Protein AF-A0A176W1H2-F1 (afdb_monomer_lite)

pLDDT: mean 84.44, std 7.41, range [55.75, 94.94]

Radius of gyration: 18.19 Å; chains: 1; bounding box: 45×28×50 Å

Structure (mmCIF, N/CA/C/O backbone):
data_AF-A0A176W1H2-F1
#
_entry.id   AF-A0A176W1H2-F1
#
loop_
_atom_site.group_PDB
_atom_site.id
_atom_site.type_symbol
_atom_site.label_atom_id
_atom_site.label_alt_id
_atom_site.label_comp_id
_atom_site.label_asym_id
_atom_site.label_entity_id
_atom_site.label_seq_id
_atom_site.pdbx_PDB_ins_code
_atom_site.Cartn_x
_atom_site.Cartn_y
_atom_site.Cartn_z
_atom_site.occupancy
_atom_site.B_iso_or_equiv
_atom_site.auth_seq_id
_atom_site.auth_comp_id
_atom_site.auth_asym_id
_atom_site.auth_atom_id
_atom_site.pdbx_PDB_model_num
ATOM 1 N N . MET A 1 1 ? 15.072 -4.472 1.489 1.00 63.72 1 MET A N 1
ATOM 2 C CA . MET A 1 1 ? 13.964 -3.676 0.921 1.00 63.72 1 MET A CA 1
ATOM 3 C C . MET A 1 1 ? 12.795 -3.488 1.880 1.00 63.72 1 MET A C 1
ATOM 5 O O . MET A 1 1 ? 12.447 -2.344 2.127 1.00 63.72 1 MET A O 1
ATOM 9 N N . VAL A 1 2 ? 12.250 -4.550 2.491 1.00 78.19 2 VAL A N 1
ATOM 10 C CA . VAL A 1 2 ? 11.250 -4.435 3.582 1.00 78.19 2 VAL A CA 1
ATOM 11 C C . VAL A 1 2 ? 11.722 -3.516 4.719 1.00 78.19 2 VAL A C 1
ATOM 13 O O . VAL A 1 2 ? 10.923 -2.789 5.289 1.00 78.19 2 VAL A O 1
ATOM 16 N N . LEU A 1 3 ? 13.035 -3.449 4.972 1.00 82.81 3 LEU A N 1
ATOM 17 C CA . LEU A 1 3 ? 13.638 -2.478 5.893 1.00 82.81 3 LEU A CA 1
ATOM 18 C C . LEU A 1 3 ? 13.245 -1.019 5.597 1.00 82.81 3 LEU A C 1
ATOM 20 O O . LEU A 1 3 ? 12.964 -0.269 6.520 1.00 82.81 3 LEU A O 1
ATOM 24 N N . VAL A 1 4 ? 13.213 -0.611 4.324 1.00 81.81 4 VAL A N 1
ATOM 25 C CA . VAL A 1 4 ? 12.857 0.767 3.946 1.00 81.81 4 VAL A CA 1
ATOM 26 C C . VAL A 1 4 ? 11.385 1.033 4.242 1.00 81.81 4 VAL A C 1
ATOM 28 O O . VAL A 1 4 ? 11.060 2.083 4.785 1.00 81.81 4 VAL A O 1
ATOM 31 N N . ILE A 1 5 ? 10.514 0.058 3.959 1.00 82.19 5 ILE A N 1
ATOM 32 C CA . ILE A 1 5 ? 9.099 0.119 4.347 1.00 82.19 5 ILE A CA 1
ATOM 33 C C . ILE A 1 5 ? 8.976 0.260 5.863 1.00 82.19 5 ILE A C 1
ATOM 35 O O . ILE A 1 5 ? 8.250 1.129 6.326 1.00 82.19 5 ILE A O 1
ATOM 39 N N . ALA A 1 6 ? 9.682 -0.573 6.631 1.00 85.75 6 ALA A N 1
ATOM 40 C CA . ALA A 1 6 ? 9.609 -0.560 8.087 1.00 85.75 6 ALA A CA 1
ATOM 41 C C . ALA A 1 6 ? 10.021 0.806 8.656 1.00 85.75 6 ALA A C 1
ATOM 43 O O . ALA A 1 6 ? 9.298 1.372 9.464 1.00 85.75 6 ALA A O 1
ATOM 44 N N . ILE A 1 7 ? 11.113 1.392 8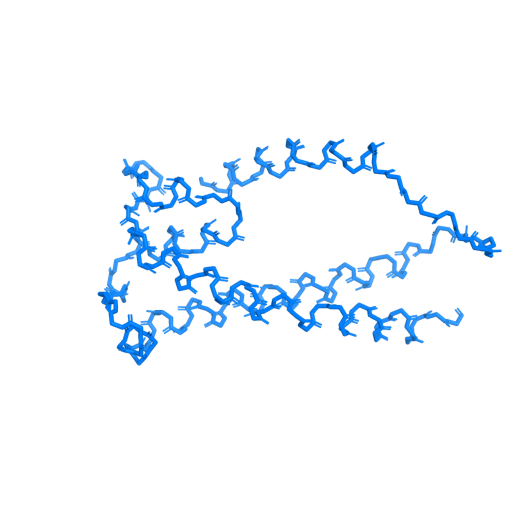.155 1.00 87.69 7 ILE A N 1
ATOM 45 C CA . ILE A 1 7 ? 11.567 2.725 8.578 1.00 87.69 7 ILE A CA 1
ATOM 46 C C . ILE A 1 7 ? 10.530 3.807 8.235 1.00 87.69 7 ILE A C 1
ATOM 48 O O . ILE A 1 7 ? 10.229 4.657 9.073 1.00 87.69 7 ILE A O 1
ATOM 52 N N . LEU A 1 8 ? 9.973 3.788 7.017 1.00 86.00 8 LEU A N 1
ATOM 53 C CA . LEU A 1 8 ? 8.945 4.751 6.600 1.00 86.00 8 LEU A CA 1
ATOM 54 C C . LEU A 1 8 ? 7.658 4.609 7.428 1.00 86.00 8 LEU A C 1
ATOM 56 O O . LEU A 1 8 ? 7.062 5.609 7.833 1.00 86.00 8 LEU A O 1
ATOM 60 N N . ASN A 1 9 ? 7.247 3.376 7.710 1.00 88.19 9 ASN A N 1
ATOM 61 C CA . ASN A 1 9 ? 6.091 3.062 8.540 1.00 88.19 9 ASN A CA 1
ATOM 62 C C . ASN A 1 9 ? 6.290 3.538 9.987 1.00 88.19 9 ASN A C 1
ATOM 64 O O . ASN A 1 9 ? 5.451 4.258 10.520 1.00 88.19 9 ASN A O 1
ATOM 68 N N . ASP A 1 10 ? 7.430 3.227 10.601 1.00 88.81 10 ASP A N 1
ATOM 69 C CA . ASP A 1 10 ? 7.714 3.608 11.987 1.00 88.81 10 ASP A CA 1
ATOM 70 C C . ASP A 1 10 ? 7.790 5.132 12.149 1.00 88.81 10 ASP A C 1
ATOM 72 O O . ASP A 1 10 ? 7.250 5.692 13.106 1.00 88.81 10 ASP A O 1
ATOM 76 N N . GLY A 1 11 ? 8.396 5.826 11.179 1.00 85.94 11 GLY A N 1
ATOM 77 C CA . GLY A 1 11 ? 8.461 7.287 11.171 1.00 85.94 11 GLY A CA 1
ATOM 78 C C . GLY A 1 11 ? 7.086 7.951 11.045 1.00 85.94 11 GLY A C 1
ATOM 79 O O . GLY A 1 11 ? 6.821 8.963 11.694 1.00 85.94 11 GLY A O 1
ATOM 80 N N . THR A 1 12 ? 6.189 7.380 10.239 1.00 86.81 12 THR A N 1
ATOM 81 C CA . THR A 1 12 ? 4.851 7.946 10.003 1.00 86.81 12 THR A CA 1
ATOM 82 C C . THR A 1 12 ? 3.860 7.608 11.115 1.00 86.81 12 THR A C 1
ATOM 84 O O . THR A 1 12 ? 3.044 8.462 11.466 1.00 86.81 12 THR A O 1
ATOM 87 N N . ILE A 1 13 ? 3.971 6.440 11.757 1.00 89.88 13 ILE A N 1
ATOM 88 C CA . ILE A 1 13 ? 3.107 6.028 12.880 1.00 89.88 13 ILE A CA 1
ATOM 89 C C . ILE A 1 13 ? 3.199 6.987 14.0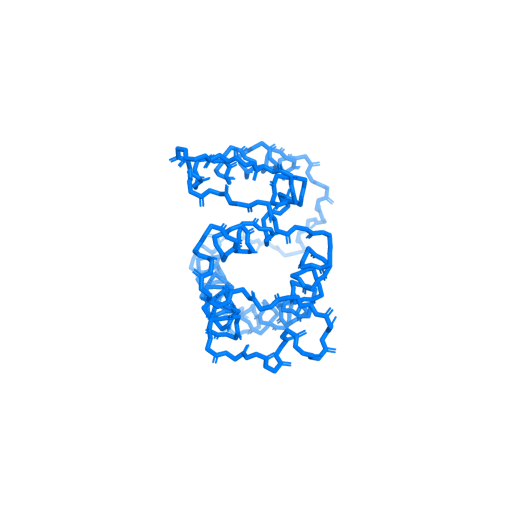77 1.00 89.88 13 ILE A C 1
ATOM 91 O O . ILE A 1 13 ? 2.216 7.161 14.796 1.00 89.88 13 ILE A O 1
ATOM 95 N N . MET A 1 14 ? 4.316 7.698 14.267 1.00 89.44 14 MET A N 1
ATOM 96 C CA . MET A 1 14 ? 4.442 8.710 15.331 1.00 89.44 14 MET A CA 1
ATOM 97 C C . MET A 1 14 ? 3.384 9.823 15.244 1.00 89.44 14 MET A C 1
ATOM 99 O O . MET A 1 14 ? 3.074 10.466 16.249 1.00 89.44 14 MET A O 1
ATOM 103 N N . THR A 1 15 ? 2.812 10.055 14.059 1.00 88.94 15 THR A N 1
ATOM 104 C CA . THR A 1 15 ? 1.735 11.036 13.867 1.00 88.94 15 THR A CA 1
ATOM 105 C C . THR A 1 15 ? 0.419 10.604 14.516 1.00 88.94 15 THR A C 1
ATOM 107 O O . THR A 1 15 ? -0.328 11.468 14.969 1.00 88.94 15 THR A O 1
ATOM 110 N N . ILE A 1 16 ? 0.184 9.295 14.679 1.00 89.00 16 ILE A N 1
ATOM 111 C CA . ILE A 1 16 ? -1.027 8.739 15.306 1.00 89.00 16 ILE A CA 1
ATOM 112 C C . ILE A 1 16 ? -1.140 9.196 16.764 1.00 89.00 16 ILE A C 1
ATOM 114 O O . ILE A 1 16 ? -2.221 9.545 17.227 1.00 89.00 16 ILE A O 1
ATOM 118 N N . ALA A 1 17 ? -0.015 9.293 17.479 1.00 88.44 17 ALA A N 1
ATOM 119 C CA . ALA A 1 17 ? 0.007 9.764 18.866 1.00 88.44 17 ALA A CA 1
ATOM 120 C C . ALA A 1 17 ? -0.409 11.241 19.024 1.00 88.44 17 ALA A C 1
ATOM 122 O O . ALA A 1 17 ? -0.692 11.685 20.135 1.00 88.44 17 ALA A O 1
ATOM 123 N N . LYS A 1 18 ? -0.423 12.013 17.929 1.00 91.12 18 LYS A N 1
ATOM 124 C CA . LYS A 1 18 ? -0.811 13.430 17.901 1.00 91.12 18 LYS A CA 1
ATOM 125 C C . LYS A 1 18 ? -2.156 13.661 17.202 1.00 91.12 18 LYS A C 1
ATOM 127 O O . LYS A 1 18 ? -2.549 14.819 17.042 1.00 91.12 18 LYS A O 1
ATOM 132 N N . ASP A 1 19 ? -2.840 12.596 16.784 1.00 89.62 19 ASP A N 1
ATOM 133 C CA . ASP A 1 19 ? -4.121 12.695 16.093 1.00 89.62 19 ASP A CA 1
ATOM 134 C C . ASP A 1 19 ? -5.230 13.197 17.033 1.00 89.62 19 ASP A C 1
ATOM 136 O O . ASP A 1 19 ? -5.295 12.851 18.216 1.00 89.62 19 ASP A O 1
ATOM 140 N N . ARG A 1 20 ? -6.117 14.046 16.509 1.00 90.69 20 ARG A N 1
ATOM 141 C CA . ARG A 1 20 ? -7.230 14.645 17.256 1.00 90.69 20 ARG A CA 1
ATOM 142 C C . ARG A 1 20 ? -8.522 13.900 16.943 1.00 90.69 20 ARG A C 1
ATOM 144 O O . ARG A 1 20 ? -9.362 14.376 16.179 1.00 90.69 20 ARG A O 1
ATOM 151 N N . VAL A 1 21 ? -8.694 12.741 17.573 1.00 89.81 21 VAL A N 1
ATOM 152 C CA . VAL A 1 21 ? -9.900 11.915 17.425 1.00 89.81 21 VAL A CA 1
ATOM 153 C C . VAL A 1 21 ? -11.044 12.401 18.322 1.00 89.81 21 VAL A C 1
ATOM 155 O O . VAL A 1 21 ? -10.831 12.883 19.435 1.00 89.81 21 VAL A O 1
ATOM 158 N N . LYS A 1 22 ? -12.288 12.270 17.846 1.00 89.69 22 LYS A N 1
ATOM 159 C CA . LYS A 1 22 ? -13.482 12.544 18.660 1.00 89.69 22 LYS A CA 1
ATOM 160 C C . LYS A 1 22 ? -13.687 11.398 19.665 1.00 89.69 22 LYS A C 1
ATOM 162 O O . LYS A 1 22 ? -13.731 10.248 19.222 1.00 89.69 22 LYS A O 1
ATOM 167 N N . PRO A 1 23 ? -13.839 11.674 20.975 1.00 88.69 23 PRO A N 1
ATOM 168 C CA . PRO A 1 23 ? -14.112 10.634 21.966 1.00 88.69 23 PRO A CA 1
ATOM 169 C C . PRO A 1 23 ? -15.415 9.879 21.678 1.00 88.69 23 PRO A C 1
ATOM 171 O O . PRO A 1 23 ? -16.375 10.456 21.162 1.00 88.69 23 PRO A O 1
ATOM 174 N N . SER A 1 24 ? -15.456 8.595 22.040 1.00 87.12 24 SER A N 1
ATOM 175 C CA . SER A 1 24 ? -16.680 7.791 21.968 1.00 87.12 24 SER A CA 1
ATOM 176 C C . SER A 1 24 ? -17.744 8.340 22.934 1.00 87.12 24 SER A C 1
ATOM 178 O O . SER A 1 24 ? -17.405 8.665 24.072 1.00 87.12 24 SER A O 1
ATOM 180 N N . PRO A 1 25 ? -19.026 8.418 22.528 1.00 89.38 25 PRO A N 1
ATOM 181 C CA . PRO A 1 25 ? -20.119 8.838 23.409 1.00 89.38 25 PRO A CA 1
ATOM 182 C C . PRO A 1 25 ? -20.488 7.787 24.471 1.00 89.38 25 PRO A C 1
ATOM 184 O O . PRO A 1 25 ? -21.180 8.111 25.432 1.00 89.38 25 PRO A O 1
ATOM 187 N N . LEU A 1 26 ? -20.048 6.536 24.301 1.00 88.50 26 LEU A N 1
ATOM 188 C CA . LEU A 1 26 ? -20.295 5.419 25.216 1.00 88.50 26 LEU A CA 1
ATOM 189 C C . LEU A 1 26 ? -18.966 4.900 25.789 1.00 88.50 26 LEU A C 1
ATOM 191 O O . LEU A 1 26 ? -17.955 4.947 25.076 1.00 88.50 26 LEU A O 1
ATOM 195 N N . PRO A 1 27 ? -18.954 4.384 27.035 1.00 85.31 27 PRO A N 1
ATOM 196 C CA . PRO A 1 27 ? -17.756 3.801 27.626 1.00 85.31 27 PRO A CA 1
ATOM 197 C C . PRO A 1 27 ? -17.311 2.579 26.815 1.00 85.31 27 PRO A C 1
ATOM 199 O O . PRO A 1 27 ? -18.068 1.625 26.643 1.00 85.31 27 PRO A O 1
ATOM 202 N N . ASP A 1 28 ? -16.076 2.617 26.321 1.00 82.62 28 ASP A N 1
ATOM 203 C CA . ASP A 1 28 ? -15.462 1.513 25.588 1.00 82.62 28 ASP A CA 1
ATOM 204 C C . ASP A 1 28 ? -14.500 0.757 26.509 1.00 82.62 28 ASP A C 1
ATOM 206 O O . ASP A 1 28 ? -13.649 1.343 27.179 1.00 82.62 28 ASP A O 1
ATOM 210 N N . SER A 1 29 ? -14.659 -0.560 26.561 1.00 81.94 29 SER A N 1
ATOM 211 C CA . SER A 1 29 ? -13.845 -1.456 27.380 1.00 81.94 29 SER A CA 1
ATOM 212 C C . SER A 1 29 ? -12.857 -2.171 26.475 1.00 81.94 29 SER A C 1
ATOM 214 O O . SER A 1 29 ? -13.099 -3.325 26.142 1.00 81.94 29 SER A O 1
ATOM 216 N N . TRP A 1 30 ? -11.806 -1.464 26.037 1.00 84.69 30 TRP A N 1
ATOM 217 C CA . TRP A 1 30 ? -10.698 -1.930 25.181 1.00 84.69 30 TRP A CA 1
ATOM 218 C C . TRP A 1 30 ? -10.882 -3.355 24.626 1.00 84.69 30 TRP A C 1
ATOM 220 O O . TRP A 1 30 ? -10.234 -4.316 25.057 1.00 84.69 30 TRP A O 1
ATOM 230 N N . LYS A 1 31 ? -11.802 -3.507 23.665 1.00 86.94 31 LYS A N 1
ATOM 231 C CA . LYS A 1 31 ? -12.227 -4.823 23.179 1.00 86.94 31 LYS A CA 1
ATOM 232 C C . LYS A 1 31 ? -11.180 -5.402 22.230 1.00 86.94 31 LYS A C 1
ATOM 234 O O . LYS A 1 31 ? -11.320 -5.345 21.012 1.00 86.94 31 LYS A O 1
ATOM 239 N N . LEU A 1 32 ? -10.120 -5.997 22.783 1.00 89.50 32 LEU A N 1
ATOM 240 C CA . LEU A 1 32 ? -8.993 -6.529 22.004 1.00 89.50 32 LEU A CA 1
ATOM 241 C C . LEU A 1 32 ? -9.442 -7.477 20.887 1.00 89.50 32 LEU A C 1
ATOM 243 O O . LEU A 1 32 ? -8.947 -7.373 19.773 1.00 89.50 32 LEU A O 1
ATOM 247 N N . LYS A 1 33 ? -10.415 -8.358 21.151 1.00 88.12 33 LYS A N 1
ATOM 248 C CA . LYS A 1 33 ? -10.940 -9.288 20.138 1.00 88.12 33 LYS A CA 1
ATOM 249 C C . LYS A 1 33 ? -11.521 -8.561 18.919 1.00 88.12 33 LYS A C 1
ATOM 251 O O . LYS A 1 33 ? -11.297 -9.008 17.801 1.00 88.12 33 LYS A O 1
ATOM 256 N N . GLU A 1 34 ? -12.210 -7.441 19.125 1.00 86.88 34 GLU A N 1
ATOM 257 C CA . GLU A 1 34 ? -12.784 -6.623 18.048 1.00 86.88 34 GLU A CA 1
ATOM 258 C C . GLU A 1 34 ? -11.686 -5.906 17.250 1.00 86.88 34 GLU A C 1
ATOM 260 O O . GLU A 1 34 ? -11.693 -5.928 16.018 1.00 86.88 34 GLU A O 1
ATOM 265 N N . ILE A 1 35 ? -10.693 -5.343 17.947 1.00 89.69 35 ILE A N 1
ATOM 266 C CA . ILE A 1 35 ? -9.546 -4.663 17.326 1.00 89.69 35 ILE A CA 1
ATOM 267 C C . ILE A 1 35 ? -8.726 -5.649 16.484 1.00 89.69 35 ILE A C 1
ATOM 269 O O . ILE A 1 35 ? -8.431 -5.373 15.321 1.00 89.69 35 ILE A O 1
ATOM 273 N N . PHE A 1 36 ? -8.397 -6.818 17.041 1.00 91.81 36 PHE A N 1
ATOM 274 C CA . PHE A 1 36 ? -7.642 -7.853 16.335 1.00 91.81 36 PHE A CA 1
ATOM 275 C C . PHE A 1 36 ? -8.418 -8.415 15.147 1.00 91.81 36 PHE A C 1
ATOM 277 O O . PHE A 1 36 ? -7.842 -8.547 14.071 1.00 91.81 36 PHE A O 1
ATOM 284 N N . ALA A 1 37 ? -9.713 -8.701 15.302 1.00 90.50 37 ALA A N 1
ATOM 285 C CA . ALA A 1 37 ? -10.535 -9.173 14.192 1.00 90.50 37 ALA A CA 1
ATOM 286 C C . ALA A 1 37 ? -10.569 -8.142 13.055 1.00 90.50 37 ALA A C 1
ATOM 288 O O . ALA A 1 37 ? -10.281 -8.485 11.910 1.00 90.50 37 ALA A O 1
ATOM 289 N N . THR A 1 38 ? -10.819 -6.869 13.373 1.00 90.94 38 THR A N 1
ATOM 290 C CA . THR A 1 38 ? -10.809 -5.780 12.384 1.00 90.94 38 THR A CA 1
ATOM 291 C C . THR A 1 38 ? -9.462 -5.689 11.664 1.00 90.94 38 THR A C 1
ATOM 293 O O . THR A 1 38 ? -9.425 -5.601 10.438 1.00 90.94 38 THR A O 1
ATOM 296 N N . GLY A 1 39 ? -8.351 -5.784 12.402 1.00 92.69 39 GLY A N 1
ATOM 297 C CA . GLY A 1 39 ? -7.005 -5.790 11.830 1.00 92.69 39 GLY A CA 1
ATOM 298 C C . GLY A 1 39 ? -6.740 -6.980 10.902 1.00 92.69 39 GLY A C 1
ATOM 299 O O . GLY A 1 39 ? -6.214 -6.789 9.807 1.00 92.69 39 GLY A O 1
ATOM 300 N N . ILE A 1 40 ? -7.139 -8.194 11.296 1.00 93.94 40 ILE A N 1
ATOM 301 C CA . ILE A 1 40 ? -6.947 -9.414 10.496 1.00 93.94 40 ILE A CA 1
ATOM 302 C C . ILE A 1 40 ? -7.706 -9.323 9.174 1.00 93.94 40 ILE A C 1
ATOM 304 O O . ILE A 1 40 ? -7.123 -9.582 8.125 1.00 93.94 40 ILE A O 1
ATOM 308 N N . PHE A 1 41 ? -8.981 -8.933 9.195 1.00 93.06 41 PHE A N 1
ATOM 309 C CA . PHE A 1 41 ? -9.773 -8.851 7.968 1.00 93.06 41 PHE A CA 1
ATOM 310 C C . PHE A 1 41 ? -9.239 -7.781 7.013 1.00 93.06 41 PHE A C 1
ATOM 312 O O . PHE A 1 41 ? -9.011 -8.083 5.841 1.00 93.06 41 PHE A O 1
ATOM 319 N N . LEU A 1 42 ? -8.967 -6.568 7.505 1.00 93.44 42 LEU A N 1
ATOM 320 C CA . LEU A 1 42 ? -8.404 -5.499 6.673 1.00 93.44 42 LEU A CA 1
ATOM 321 C C . LEU A 1 42 ? -7.020 -5.881 6.125 1.00 93.44 42 LEU A C 1
ATOM 323 O O . LEU A 1 42 ? -6.755 -5.691 4.940 1.00 93.44 42 LEU A O 1
ATOM 327 N N . GLY A 1 43 ? -6.164 -6.482 6.955 1.00 93.50 43 GLY A N 1
ATOM 328 C CA . GLY A 1 43 ? -4.848 -6.965 6.539 1.00 93.50 43 GLY A CA 1
ATOM 329 C C . GLY A 1 43 ? -4.927 -8.088 5.504 1.00 93.50 43 GLY A C 1
ATOM 330 O O . GLY A 1 43 ? -4.203 -8.060 4.513 1.00 93.50 43 GLY A O 1
ATOM 331 N N . SER A 1 44 ? -5.841 -9.045 5.687 1.00 94.38 44 SER A N 1
ATOM 332 C CA . SER A 1 44 ? -6.053 -10.145 4.738 1.00 94.38 44 SER A CA 1
ATOM 333 C C . SER A 1 44 ? -6.546 -9.645 3.382 1.00 94.38 44 SER A C 1
ATOM 335 O O . SER A 1 44 ? -6.043 -10.084 2.351 1.00 94.38 44 SER A O 1
ATOM 337 N N . TYR A 1 45 ? -7.459 -8.670 3.371 1.00 94.75 45 TYR A N 1
ATOM 338 C CA . TYR A 1 45 ? -7.932 -8.036 2.147 1.00 94.75 45 TYR A CA 1
ATOM 339 C C . TYR A 1 45 ? -6.787 -7.336 1.408 1.00 94.75 45 TYR A C 1
ATOM 341 O O . TYR A 1 45 ? -6.606 -7.564 0.213 1.00 94.75 45 TYR A O 1
ATOM 349 N N . LEU A 1 46 ? -5.973 -6.542 2.115 1.00 93.25 46 LEU A N 1
ATOM 350 C CA . LEU A 1 46 ? -4.817 -5.872 1.515 1.00 93.25 46 LEU A CA 1
ATOM 351 C C . LEU A 1 46 ? -3.807 -6.881 0.955 1.00 93.25 46 LEU A C 1
ATOM 353 O O . LEU A 1 46 ? -3.342 -6.708 -0.167 1.00 93.25 46 LEU A O 1
ATOM 357 N N . ALA A 1 47 ? -3.528 -7.969 1.678 1.00 93.12 47 ALA A N 1
ATOM 358 C CA . ALA A 1 47 ? -2.637 -9.026 1.205 1.00 93.12 47 ALA A CA 1
ATOM 359 C C . ALA A 1 47 ? -3.164 -9.696 -0.076 1.00 93.12 47 ALA A C 1
ATOM 361 O O . ALA A 1 47 ? -2.412 -9.862 -1.036 1.00 93.12 47 ALA A O 1
ATOM 362 N N . VAL A 1 48 ? -4.458 -10.030 -0.123 1.00 94.94 48 VAL A N 1
ATOM 363 C CA . VAL A 1 48 ? -5.099 -10.590 -1.323 1.00 94.94 48 VAL A CA 1
ATOM 364 C C . VAL A 1 48 ? -5.023 -9.603 -2.487 1.00 94.94 48 VAL A C 1
ATOM 366 O O . VAL A 1 48 ? -4.653 -10.000 -3.587 1.00 94.94 48 VAL A O 1
ATOM 369 N N . MET A 1 49 ? -5.289 -8.315 -2.258 1.00 92.94 49 MET A N 1
ATOM 370 C CA . MET A 1 49 ? -5.188 -7.295 -3.305 1.00 92.94 49 MET A CA 1
ATOM 371 C C . MET A 1 49 ? -3.753 -7.102 -3.806 1.00 92.94 49 MET A C 1
ATOM 373 O O . MET A 1 49 ? -3.556 -6.894 -5.002 1.00 92.94 49 MET A O 1
ATOM 377 N N . THR A 1 50 ? -2.733 -7.227 -2.959 1.00 91.56 50 THR A N 1
ATOM 378 C CA . THR A 1 50 ? -1.336 -7.226 -3.421 1.00 91.56 50 THR A CA 1
ATOM 379 C C . THR A 1 50 ? -1.025 -8.455 -4.283 1.00 91.56 50 THR A C 1
ATOM 381 O O . THR A 1 50 ? -0.339 -8.324 -5.297 1.00 91.56 50 THR A O 1
ATOM 384 N N . VAL A 1 51 ? -1.562 -9.634 -3.945 1.00 91.44 51 VAL A N 1
ATOM 385 C CA . VAL A 1 51 ? -1.404 -10.853 -4.763 1.00 91.44 51 VAL A CA 1
ATOM 386 C C . VAL A 1 51 ? -2.110 -10.713 -6.111 1.00 91.44 51 VAL A C 1
ATOM 388 O O . VAL A 1 51 ? -1.517 -11.028 -7.139 1.00 91.44 51 VAL A O 1
ATOM 391 N N . VAL A 1 52 ? -3.342 -10.198 -6.124 1.00 91.31 52 VAL A N 1
ATOM 392 C CA . VAL A 1 52 ? -4.097 -9.933 -7.360 1.00 91.31 52 VAL A CA 1
ATOM 393 C C . VAL A 1 52 ? -3.343 -8.950 -8.249 1.00 91.31 52 VAL A C 1
ATOM 395 O O . VAL A 1 52 ? -3.215 -9.194 -9.443 1.00 91.31 52 VAL A O 1
ATOM 398 N N . PHE A 1 53 ? -2.782 -7.883 -7.676 1.00 89.62 53 PHE A N 1
ATOM 399 C CA . PHE A 1 53 ? -1.948 -6.938 -8.416 1.00 89.62 53 PHE A CA 1
ATOM 400 C C . PHE A 1 53 ? -0.729 -7.617 -9.045 1.00 89.62 53 PHE A C 1
ATOM 402 O O . PHE A 1 53 ? -0.471 -7.446 -10.234 1.00 89.62 53 PHE A O 1
ATOM 409 N N . PHE A 1 54 ? 0.011 -8.404 -8.259 1.00 88.31 54 PHE A N 1
ATOM 410 C CA . PHE A 1 54 ? 1.176 -9.126 -8.761 1.00 88.31 54 PHE A CA 1
ATOM 411 C C . PHE A 1 54 ? 0.793 -10.079 -9.897 1.00 88.31 54 PHE A C 1
ATOM 413 O O . PHE A 1 54 ? 1.449 -10.089 -10.934 1.00 88.31 54 PHE A O 1
ATOM 420 N N . TRP A 1 55 ? -0.296 -10.832 -9.729 1.00 87.06 55 TRP A N 1
ATOM 421 C CA . TRP A 1 55 ? -0.811 -11.727 -10.761 1.00 87.06 55 TRP A CA 1
ATOM 422 C C . TRP A 1 55 ? -1.207 -10.969 -12.036 1.00 87.06 55 TRP A C 1
ATOM 424 O O . TRP A 1 55 ? -0.806 -11.376 -13.123 1.00 87.06 55 TRP A O 1
ATOM 434 N N . LEU A 1 56 ? -1.904 -9.833 -11.915 1.00 85.94 56 LEU A N 1
ATOM 435 C CA . LEU A 1 56 ? -2.300 -9.002 -13.057 1.00 85.94 56 LEU A CA 1
ATOM 436 C C . LEU A 1 56 ? -1.102 -8.487 -13.856 1.00 85.94 56 LEU A C 1
ATOM 438 O O . LEU A 1 56 ? -1.166 -8.476 -15.078 1.00 85.94 56 LEU A O 1
ATOM 442 N N . VAL A 1 57 ? -0.027 -8.063 -13.187 1.00 84.75 57 VAL A N 1
ATOM 443 C CA . VAL A 1 57 ? 1.159 -7.500 -13.857 1.00 84.75 57 VAL A CA 1
ATOM 444 C C . VAL A 1 57 ? 2.096 -8.589 -14.393 1.00 84.75 57 VAL A C 1
ATOM 446 O O . VAL A 1 57 ? 2.800 -8.360 -15.373 1.00 84.75 57 VAL A O 1
ATOM 449 N N . HIS A 1 58 ? 2.125 -9.766 -13.767 1.00 82.19 58 HIS A N 1
ATOM 450 C CA . HIS A 1 58 ? 2.995 -10.868 -14.178 1.00 82.19 58 HIS A CA 1
ATOM 451 C C . HIS A 1 58 ? 2.381 -11.738 -15.284 1.00 82.19 58 HIS A C 1
ATOM 453 O O . HIS A 1 58 ? 3.084 -12.173 -16.190 1.00 82.19 58 HIS A O 1
ATOM 459 N N . ASP A 1 59 ? 1.088 -12.056 -15.206 1.00 78.25 59 ASP A N 1
ATOM 460 C CA . ASP A 1 59 ? 0.467 -13.033 -16.110 1.00 78.25 59 ASP A CA 1
ATOM 461 C C . ASP A 1 59 ? -0.185 -12.382 -17.340 1.00 78.25 59 ASP A C 1
ATOM 463 O O . ASP A 1 59 ? -0.252 -13.003 -18.405 1.00 78.25 59 ASP A O 1
ATOM 467 N N . SER A 1 60 ? -0.619 -11.120 -17.223 1.00 71.94 60 SER A N 1
ATOM 468 C CA . SER A 1 60 ? -1.437 -10.442 -18.230 1.00 71.94 60 SER A CA 1
ATOM 469 C C . SER A 1 60 ? -0.798 -9.163 -18.769 1.00 71.94 60 SER A C 1
ATOM 471 O O . SER A 1 60 ? -0.524 -8.220 -18.030 1.00 71.94 60 SER A O 1
ATOM 473 N N . ASP A 1 61 ? -0.667 -9.082 -20.093 1.00 70.50 61 ASP A N 1
ATOM 474 C CA . ASP A 1 61 ? -0.315 -7.834 -20.778 1.00 70.50 61 ASP A CA 1
ATOM 475 C C . ASP A 1 61 ? -1.532 -6.911 -20.945 1.00 70.50 61 ASP A C 1
ATOM 477 O O . ASP A 1 61 ? -1.369 -5.710 -21.124 1.00 70.50 61 ASP A O 1
ATOM 481 N N . ALA A 1 62 ? -2.761 -7.418 -20.762 1.00 68.75 62 ALA A N 1
ATOM 482 C CA . ALA A 1 62 ? -3.985 -6.630 -20.933 1.00 68.75 62 ALA A CA 1
ATOM 483 C C . ALA A 1 62 ? -4.036 -5.409 -20.002 1.00 68.75 62 ALA A C 1
ATOM 485 O O . ALA A 1 62 ? -4.607 -4.379 -20.353 1.00 68.75 62 ALA A O 1
ATOM 486 N N . PHE A 1 63 ? -3.434 -5.509 -18.815 1.00 69.88 63 PHE A N 1
ATOM 487 C CA . PHE A 1 63 ? -3.354 -4.390 -17.882 1.00 69.88 63 PHE A CA 1
ATOM 488 C C . PHE A 1 63 ? -2.335 -3.340 -18.347 1.00 69.88 63 PHE A C 1
ATOM 490 O O . PHE A 1 63 ? -2.603 -2.147 -18.260 1.00 69.88 63 PHE A O 1
ATOM 497 N N . ALA A 1 64 ? -1.193 -3.764 -18.891 1.00 71.50 64 ALA A N 1
ATOM 498 C CA . ALA A 1 64 ? -0.198 -2.861 -19.464 1.00 71.50 64 ALA A CA 1
ATOM 499 C C . ALA A 1 64 ? -0.720 -2.194 -20.753 1.00 71.50 64 ALA A C 1
ATOM 501 O O . ALA A 1 64 ? -0.594 -0.978 -20.914 1.00 71.50 64 ALA A O 1
ATOM 502 N N . ASP A 1 65 ? -1.404 -2.960 -21.604 1.00 75.62 65 ASP A N 1
ATOM 503 C CA . ASP A 1 65 ? -1.990 -2.520 -22.872 1.00 75.62 65 ASP A CA 1
ATOM 504 C C . ASP A 1 65 ? -3.145 -1.534 -22.670 1.00 75.62 65 ASP A C 1
ATOM 506 O O . ASP A 1 65 ? -3.221 -0.520 -23.366 1.00 75.62 65 ASP A O 1
ATOM 510 N N . LEU A 1 66 ? -4.005 -1.766 -21.670 1.00 76.38 66 LEU A N 1
ATOM 511 C CA . LEU A 1 66 ? -5.105 -0.859 -21.319 1.00 76.38 66 LEU A CA 1
ATOM 512 C C . LEU A 1 66 ? -4.607 0.548 -20.952 1.00 76.38 66 LEU A C 1
ATOM 514 O O . LEU A 1 66 ? -5.286 1.537 -21.225 1.00 76.38 66 LEU A O 1
ATOM 518 N N . PHE A 1 67 ? -3.421 0.641 -20.346 1.00 75.81 67 PHE A N 1
ATOM 519 C CA . PHE A 1 67 ? -2.823 1.902 -19.907 1.00 75.81 67 PHE A CA 1
ATOM 520 C C . PHE A 1 67 ? -1.657 2.380 -20.794 1.00 75.81 67 PHE A C 1
ATOM 522 O O . PHE A 1 67 ? -1.041 3.405 -20.488 1.00 75.81 67 PHE A O 1
ATOM 529 N N . GLY A 1 68 ? -1.356 1.684 -21.899 1.00 75.38 68 GLY A N 1
ATOM 530 C CA . GLY A 1 68 ? -0.278 2.042 -22.830 1.00 75.38 68 GLY A CA 1
ATOM 531 C C . GLY A 1 68 ? 1.105 2.108 -22.168 1.00 75.38 68 GLY A C 1
ATOM 532 O O . GLY A 1 68 ? 1.881 3.048 -22.411 1.00 75.38 68 GLY A O 1
ATOM 533 N N . ALA A 1 69 ? 1.376 1.163 -21.269 1.00 77.56 69 ALA A N 1
ATOM 534 C CA . ALA A 1 69 ? 2.618 1.053 -20.516 1.00 77.56 69 ALA A CA 1
ATOM 535 C C . ALA A 1 69 ? 3.428 -0.174 -20.957 1.00 77.56 69 ALA A C 1
ATOM 537 O O . ALA A 1 69 ? 2.869 -1.163 -21.414 1.00 77.56 69 ALA A O 1
ATOM 538 N N . ASP A 1 70 ? 4.754 -0.107 -20.825 1.00 78.06 70 ASP A N 1
ATOM 539 C CA . ASP A 1 70 ? 5.636 -1.211 -21.226 1.00 78.06 70 ASP A CA 1
ATOM 540 C C . ASP A 1 70 ? 5.402 -2.436 -20.333 1.00 78.06 70 ASP A C 1
ATOM 542 O O . ASP A 1 70 ? 5.321 -2.262 -19.118 1.00 78.06 70 ASP A O 1
ATOM 546 N N . SER A 1 71 ? 5.353 -3.650 -20.893 1.00 74.62 71 SER A N 1
ATOM 547 C CA . SER A 1 71 ? 5.152 -4.880 -20.108 1.00 74.62 71 SER A CA 1
ATOM 548 C C . SER A 1 71 ? 6.237 -5.059 -19.032 1.00 74.62 71 SER A C 1
ATOM 550 O O . SER A 1 71 ? 7.428 -4.842 -19.272 1.00 74.62 71 SER A O 1
ATOM 552 N N . LEU A 1 72 ? 5.809 -5.440 -17.823 1.00 76.00 72 LEU A N 1
ATOM 553 C CA . LEU A 1 72 ? 6.671 -5.686 -16.654 1.00 76.00 72 LEU A CA 1
ATOM 554 C C . LEU A 1 72 ? 6.925 -7.170 -16.389 1.00 76.00 72 LEU A C 1
ATOM 556 O O . LEU A 1 72 ? 7.613 -7.502 -15.426 1.00 76.00 72 LEU A O 1
ATOM 560 N N . ARG A 1 73 ? 6.384 -8.043 -17.239 1.00 71.12 73 ARG A N 1
ATOM 561 C CA . ARG A 1 73 ? 6.321 -9.492 -17.049 1.00 71.12 73 ARG A CA 1
ATOM 562 C C . ARG A 1 73 ? 7.667 -10.144 -16.714 1.00 71.12 73 ARG A C 1
ATOM 564 O O . ARG A 1 73 ? 7.741 -10.917 -15.765 1.00 71.12 73 ARG A O 1
ATOM 571 N N . ASP A 1 74 ? 8.730 -9.784 -17.434 1.00 74.62 74 ASP A N 1
ATOM 572 C CA . ASP A 1 74 ? 10.047 -10.426 -17.290 1.00 74.62 74 ASP A CA 1
ATOM 573 C C . ASP A 1 74 ? 11.016 -9.675 -16.354 1.00 74.62 74 ASP A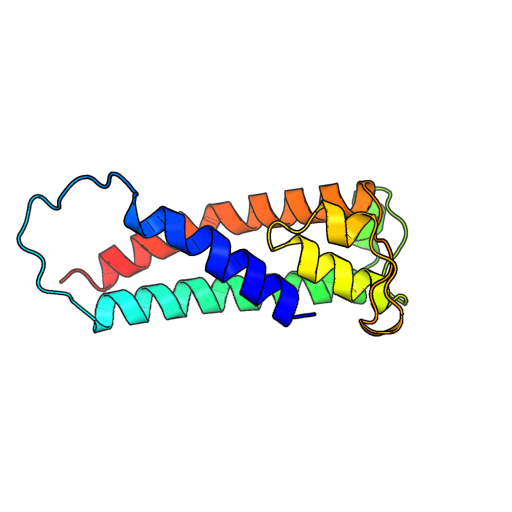 C 1
ATOM 575 O O . ASP A 1 74 ? 12.061 -10.208 -15.960 1.00 74.62 74 ASP A O 1
ATOM 579 N N . ASP A 1 75 ? 10.681 -8.447 -15.941 1.00 80.44 75 ASP A N 1
ATOM 580 C CA . ASP A 1 75 ? 11.564 -7.617 -15.119 1.00 80.44 75 ASP A CA 1
ATOM 581 C C . ASP A 1 75 ? 11.218 -7.728 -13.630 1.00 80.44 75 ASP A C 1
ATOM 583 O O . ASP A 1 75 ? 10.423 -6.971 -13.063 1.00 80.44 75 ASP A O 1
ATOM 587 N N . HIS A 1 76 ? 11.901 -8.661 -12.966 1.00 80.12 76 HIS A N 1
ATOM 588 C CA . HIS A 1 76 ? 11.781 -8.882 -11.527 1.00 80.12 76 HIS A CA 1
ATOM 589 C C . HIS A 1 76 ? 12.068 -7.617 -10.707 1.00 80.12 76 HIS A C 1
ATOM 591 O O . HIS A 1 76 ? 11.437 -7.407 -9.673 1.00 80.12 76 HIS A O 1
ATOM 597 N N . GLY A 1 77 ? 13.006 -6.768 -11.141 1.00 77.50 77 GLY A N 1
ATOM 598 C CA . GLY A 1 77 ? 13.367 -5.557 -10.409 1.00 77.50 77 GLY A CA 1
ATOM 599 C C . GLY A 1 77 ? 12.262 -4.507 -10.455 1.00 77.50 77 GLY A C 1
ATOM 600 O O . GLY A 1 77 ? 12.000 -3.843 -9.452 1.00 77.50 77 GLY A O 1
ATOM 601 N N . ARG A 1 78 ? 11.578 -4.385 -11.597 1.00 80.25 78 ARG A N 1
ATOM 602 C CA . ARG A 1 78 ? 10.429 -3.486 -11.767 1.00 80.25 78 ARG A CA 1
ATOM 603 C C . ARG A 1 78 ? 9.179 -4.028 -11.077 1.00 80.25 78 ARG A C 1
ATOM 605 O O . ARG A 1 78 ? 8.481 -3.256 -10.428 1.00 80.25 78 ARG A O 1
ATOM 612 N N . LEU A 1 79 ? 8.928 -5.339 -11.123 1.00 83.19 79 LEU A N 1
ATOM 613 C CA . LEU A 1 79 ? 7.828 -5.973 -10.378 1.00 83.19 79 LEU A CA 1
ATOM 614 C C . LEU A 1 79 ? 7.940 -5.719 -8.875 1.00 83.19 79 LEU A C 1
ATOM 616 O O . LEU A 1 79 ? 6.975 -5.312 -8.230 1.00 83.19 79 LEU A O 1
ATOM 620 N N . VAL A 1 80 ? 9.146 -5.903 -8.333 1.00 82.19 80 VAL A N 1
ATOM 621 C CA . VAL A 1 80 ? 9.471 -5.577 -6.945 1.00 82.19 80 VAL A CA 1
ATOM 622 C C . VAL A 1 80 ? 9.130 -4.107 -6.697 1.00 82.19 80 VAL A C 1
ATOM 624 O O . VAL A 1 80 ? 8.246 -3.837 -5.887 1.00 82.19 80 VAL A O 1
ATOM 627 N N . SER A 1 81 ? 9.708 -3.159 -7.445 1.00 79.75 81 SER A N 1
ATOM 628 C CA . SER A 1 81 ? 9.415 -1.719 -7.318 1.00 79.75 81 SER A CA 1
ATOM 629 C C . SER A 1 81 ? 7.921 -1.369 -7.365 1.00 79.75 81 SER A C 1
ATOM 631 O O . SER A 1 81 ? 7.483 -0.506 -6.604 1.00 79.75 81 SER A O 1
ATOM 633 N N . ALA A 1 82 ? 7.130 -2.040 -8.208 1.00 81.94 82 ALA A N 1
ATOM 634 C CA . ALA A 1 82 ? 5.688 -1.821 -8.325 1.00 81.94 82 ALA A CA 1
ATOM 635 C C . ALA A 1 82 ? 4.942 -2.173 -7.029 1.00 81.94 82 ALA A C 1
ATOM 637 O O . ALA A 1 82 ? 4.094 -1.404 -6.577 1.00 81.94 82 ALA A O 1
ATOM 638 N N . VAL A 1 83 ? 5.308 -3.289 -6.389 1.00 81.00 83 VAL A N 1
ATOM 639 C CA . VAL A 1 83 ? 4.768 -3.681 -5.079 1.00 81.00 83 VAL A CA 1
ATOM 640 C C . VAL A 1 83 ? 5.192 -2.683 -3.991 1.00 81.00 83 VAL A C 1
ATOM 642 O O . VAL A 1 83 ? 4.376 -2.317 -3.151 1.00 81.00 83 VAL A O 1
ATOM 645 N N . TYR A 1 84 ? 6.425 -2.157 -4.025 1.00 73.25 84 TYR A N 1
ATOM 646 C CA . TYR A 1 84 ? 6.871 -1.130 -3.063 1.00 73.25 84 TYR A CA 1
ATOM 647 C C . TYR A 1 84 ? 6.178 0.221 -3.246 1.00 73.25 84 TYR A C 1
ATOM 649 O O . TYR A 1 84 ? 5.981 0.940 -2.265 1.00 73.25 84 TYR A O 1
ATOM 657 N N . LEU A 1 85 ? 5.793 0.584 -4.472 1.00 77.44 85 LEU A N 1
ATOM 658 C CA . LEU A 1 85 ? 5.121 1.857 -4.733 1.00 77.44 85 LEU A CA 1
ATOM 659 C C . LEU A 1 85 ? 3.754 1.948 -4.031 1.00 77.44 85 LEU A C 1
ATOM 661 O O . LEU A 1 85 ? 3.315 3.051 -3.712 1.00 77.44 85 LEU A O 1
ATOM 665 N N . GLN A 1 86 ? 3.147 0.808 -3.677 1.00 70.44 86 GLN A N 1
ATOM 666 C CA . GLN A 1 86 ? 1.934 0.745 -2.851 1.00 70.44 86 GLN A CA 1
ATOM 667 C C . GLN A 1 86 ? 2.125 1.364 -1.443 1.00 70.44 86 GLN A C 1
ATOM 669 O O . GLN A 1 86 ? 1.139 1.698 -0.794 1.00 70.44 86 GLN A O 1
ATOM 674 N N . LEU A 1 87 ? 3.367 1.576 -0.973 1.00 65.25 87 LEU A N 1
ATOM 675 C CA . LEU A 1 87 ? 3.702 2.003 0.398 1.00 65.25 87 LEU A CA 1
ATOM 676 C C . LEU A 1 87 ? 4.344 3.401 0.497 1.00 65.25 87 LEU A C 1
ATOM 678 O O . LEU A 1 87 ? 5.362 3.588 1.158 1.00 65.25 87 LEU A O 1
ATOM 682 N N . ILE A 1 88 ? 3.738 4.407 -0.148 1.00 64.81 88 ILE A N 1
ATOM 683 C CA . ILE A 1 88 ? 4.141 5.835 -0.064 1.00 64.81 88 ILE A CA 1
ATOM 684 C C . ILE A 1 88 ? 5.636 6.037 -0.409 1.00 64.81 88 ILE A C 1
ATOM 686 O O . ILE A 1 88 ? 6.325 6.920 0.094 1.00 64.81 88 ILE A O 1
ATOM 690 N N . ALA A 1 89 ? 6.159 5.208 -1.314 1.00 75.94 89 ALA A N 1
ATOM 691 C CA . ALA A 1 89 ? 7.560 5.212 -1.728 1.00 75.94 89 ALA A CA 1
ATOM 692 C C . ALA A 1 89 ? 7.723 5.594 -3.210 1.00 75.94 89 ALA A C 1
ATOM 694 O O . ALA A 1 89 ? 8.653 5.136 -3.872 1.00 75.94 89 ALA A O 1
ATOM 695 N N . THR A 1 90 ? 6.830 6.440 -3.743 1.00 82.25 90 THR A N 1
ATOM 696 C CA . THR A 1 90 ? 6.765 6.810 -5.171 1.00 82.25 90 THR A CA 1
ATOM 697 C C . THR A 1 90 ? 8.120 7.245 -5.733 1.00 82.25 90 THR A C 1
ATOM 699 O O . THR A 1 90 ? 8.539 6.751 -6.773 1.00 82.25 90 THR A O 1
ATOM 702 N N . VAL A 1 91 ? 8.851 8.116 -5.027 1.00 82.06 91 VAL A N 1
ATOM 703 C CA . VAL A 1 91 ? 10.162 8.620 -5.482 1.00 82.06 91 VAL A CA 1
ATOM 704 C C . VAL A 1 91 ? 11.200 7.498 -5.563 1.00 82.06 91 VAL A C 1
ATOM 706 O O . VAL A 1 91 ? 11.961 7.429 -6.526 1.00 82.06 91 VAL A O 1
ATOM 709 N N . LEU A 1 92 ? 11.210 6.593 -4.582 1.00 80.88 92 LEU A N 1
ATOM 710 C CA . LEU A 1 92 ? 12.128 5.457 -4.566 1.00 80.88 92 LEU A CA 1
ATOM 711 C C . LEU A 1 92 ? 11.800 4.480 -5.694 1.00 80.88 92 LEU A C 1
ATOM 713 O O . LEU A 1 92 ? 12.687 4.093 -6.438 1.00 80.88 92 LEU A O 1
ATOM 717 N N . ALA A 1 93 ? 10.534 4.127 -5.879 1.00 82.44 93 ALA A N 1
ATOM 718 C CA . ALA A 1 93 ? 10.148 3.179 -6.918 1.00 82.44 93 ALA A CA 1
ATOM 719 C C . ALA A 1 93 ? 10.317 3.739 -8.347 1.00 82.44 93 ALA A C 1
ATOM 721 O O . ALA A 1 93 ? 10.578 2.976 -9.276 1.00 82.44 93 ALA A O 1
ATOM 722 N N . VAL A 1 94 ? 10.232 5.060 -8.545 1.00 86.69 94 VAL A N 1
ATOM 723 C CA . VAL A 1 94 ? 10.467 5.677 -9.861 1.00 86.69 94 VAL A CA 1
ATOM 724 C C . VAL A 1 94 ? 11.956 5.792 -10.196 1.00 86.69 94 VAL A C 1
ATOM 726 O O . VAL A 1 94 ? 12.319 5.543 -11.344 1.00 86.69 94 VAL A O 1
ATOM 729 N N . TYR A 1 95 ? 12.809 6.159 -9.233 1.00 83.81 95 TYR A N 1
ATOM 730 C CA . TYR A 1 95 ? 14.197 6.550 -9.517 1.00 83.81 95 TYR A CA 1
ATOM 731 C C . TYR A 1 95 ? 15.276 5.626 -8.945 1.00 83.81 95 TYR A C 1
ATOM 733 O O . TYR A 1 95 ? 16.420 5.696 -9.395 1.00 83.81 95 TYR A O 1
ATOM 741 N N . ALA A 1 96 ? 14.976 4.789 -7.950 1.00 84.69 96 ALA A N 1
ATOM 742 C CA . ALA A 1 96 ? 16.003 3.964 -7.327 1.00 84.69 96 ALA A CA 1
ATOM 743 C C . ALA A 1 96 ? 16.455 2.847 -8.275 1.00 84.69 96 ALA A C 1
ATOM 745 O O . ALA A 1 96 ? 15.663 2.029 -8.737 1.00 84.69 96 ALA A O 1
ATOM 746 N N . ASN A 1 97 ? 17.763 2.798 -8.513 1.00 85.38 97 ASN A N 1
ATOM 747 C CA . ASN A 1 97 ? 18.436 1.699 -9.188 1.00 85.38 97 ASN A CA 1
ATOM 748 C C . ASN A 1 97 ? 19.440 1.090 -8.206 1.00 85.38 97 ASN A C 1
ATOM 750 O O . ASN A 1 97 ? 20.571 1.562 -8.077 1.00 85.38 97 ASN A O 1
ATOM 754 N N . TRP A 1 98 ? 18.991 0.100 -7.437 1.00 82.88 98 TRP A N 1
ATOM 755 C CA . TRP A 1 98 ? 19.799 -0.534 -6.397 1.00 82.88 98 TRP A CA 1
ATOM 756 C C . TRP A 1 98 ? 20.000 -2.008 -6.724 1.00 82.88 98 TRP A C 1
ATOM 758 O O . TRP A 1 98 ? 19.156 -2.848 -6.411 1.00 82.88 98 TRP A O 1
ATOM 768 N N . THR A 1 99 ? 21.170 -2.336 -7.271 1.00 79.62 99 THR A N 1
ATOM 769 C CA . THR A 1 99 ? 21.550 -3.712 -7.625 1.00 79.62 99 THR A CA 1
ATOM 770 C C . THR A 1 99 ? 21.573 -4.638 -6.406 1.00 79.62 99 THR A C 1
ATOM 772 O O . THR A 1 99 ? 21.089 -5.763 -6.478 1.00 79.62 99 THR A O 1
ATOM 775 N N . PHE A 1 100 ? 22.049 -4.148 -5.253 1.00 83.06 100 PHE A N 1
ATOM 776 C CA . PHE A 1 100 ? 22.037 -4.897 -3.987 1.00 83.06 100 PHE A CA 1
ATOM 777 C C . PHE A 1 100 ? 20.615 -5.249 -3.522 1.00 83.06 100 PHE A C 1
ATOM 779 O O . PHE A 1 100 ? 20.378 -6.323 -2.975 1.00 83.06 100 PHE A O 1
ATOM 786 N N . ALA A 1 101 ? 19.663 -4.346 -3.748 1.00 76.50 101 ALA A N 1
ATOM 787 C CA . ALA A 1 101 ? 18.287 -4.498 -3.301 1.00 76.50 101 ALA A CA 1
ATOM 788 C C . ALA A 1 101 ? 17.367 -5.117 -4.370 1.00 76.50 101 ALA A C 1
ATOM 790 O O . ALA A 1 101 ? 16.206 -5.350 -4.065 1.00 76.50 101 ALA A O 1
ATOM 791 N N . ARG A 1 102 ? 17.873 -5.409 -5.580 1.00 80.81 102 ARG A N 1
ATOM 792 C CA . ARG A 1 102 ? 17.096 -5.871 -6.748 1.00 80.81 102 ARG A CA 1
ATOM 793 C C . ARG A 1 102 ? 15.942 -4.925 -7.113 1.00 80.81 102 ARG A C 1
ATOM 795 O O . ARG A 1 102 ? 14.831 -5.372 -7.366 1.00 80.81 102 ARG A O 1
ATOM 802 N N . ILE A 1 103 ? 16.218 -3.621 -7.129 1.00 81.56 103 ILE A N 1
ATOM 803 C CA . ILE A 1 103 ? 15.260 -2.575 -7.521 1.00 81.56 103 ILE A CA 1
ATOM 804 C C . ILE A 1 103 ? 15.682 -2.007 -8.859 1.00 81.56 103 ILE A C 1
ATOM 806 O O . ILE A 1 103 ? 16.803 -1.504 -8.973 1.00 81.56 103 ILE A O 1
ATOM 810 N N . ALA A 1 104 ? 14.766 -2.031 -9.819 1.00 85.38 104 ALA A N 1
ATOM 811 C CA . ALA A 1 104 ? 14.908 -1.295 -11.063 1.00 85.38 104 ALA A CA 1
ATOM 812 C C . ALA A 1 104 ? 13.906 -0.127 -11.101 1.00 85.38 104 ALA A C 1
ATOM 814 O O . ALA A 1 104 ? 12.794 -0.253 -10.569 1.00 85.38 104 ALA A O 1
ATOM 815 N N . PRO A 1 105 ? 14.276 1.006 -11.722 1.00 84.69 105 PRO A N 1
ATOM 816 C CA . PRO A 1 105 ? 13.393 2.155 -11.844 1.00 84.69 105 PRO A CA 1
ATOM 817 C C . PRO A 1 105 ? 12.144 1.797 -12.659 1.00 84.69 105 PRO A C 1
ATOM 819 O O . PRO A 1 105 ? 12.221 1.275 -13.771 1.00 84.69 105 PRO A O 1
ATOM 822 N N . LEU A 1 106 ? 10.973 2.080 -12.090 1.00 85.25 106 LEU A N 1
ATOM 823 C CA . LEU A 1 106 ? 9.678 1.698 -12.656 1.00 85.25 106 LEU A CA 1
ATOM 824 C C . LEU A 1 106 ? 9.199 2.665 -13.756 1.00 85.25 106 LEU A C 1
ATOM 826 O O . LEU A 1 106 ? 8.592 2.245 -14.746 1.00 85.25 106 LEU A O 1
ATOM 830 N N . GLY A 1 107 ? 9.492 3.958 -13.570 1.00 86.62 107 GLY A N 1
ATOM 831 C CA . GLY A 1 107 ? 8.983 5.072 -14.373 1.00 86.62 107 GLY A CA 1
ATOM 832 C C . GLY A 1 107 ? 7.644 5.643 -13.878 1.00 86.62 107 GLY A C 1
ATOM 833 O O . GLY A 1 107 ? 6.880 4.997 -13.161 1.00 86.62 107 GLY A O 1
ATOM 834 N N . TRP A 1 108 ? 7.343 6.883 -14.278 1.00 86.38 108 TRP A N 1
ATOM 835 C CA . TRP A 1 108 ? 6.160 7.626 -13.814 1.00 86.38 108 TRP A CA 1
ATOM 836 C C . TRP A 1 108 ? 4.823 7.080 -14.327 1.00 86.38 108 TRP A C 1
ATOM 838 O O . TRP A 1 108 ? 3.827 7.158 -13.613 1.00 86.38 108 TRP A O 1
ATOM 848 N N . LYS A 1 109 ? 4.789 6.506 -15.538 1.00 86.25 109 LYS A N 1
ATOM 849 C CA . LYS A 1 109 ? 3.570 5.886 -16.087 1.00 86.25 109 LYS A CA 1
ATOM 850 C C . LYS A 1 109 ? 3.087 4.750 -15.187 1.00 86.25 109 LYS A C 1
ATOM 852 O O . LYS A 1 109 ? 1.954 4.762 -14.719 1.00 86.25 109 LYS A O 1
ATOM 857 N N . TRP A 1 110 ? 3.988 3.823 -14.876 1.00 85.50 110 TRP A N 1
ATOM 858 C CA . TRP A 1 110 ? 3.706 2.705 -13.983 1.00 85.50 110 TRP A CA 1
ATOM 859 C C . TRP A 1 110 ? 3.422 3.146 -12.549 1.00 85.50 110 TRP A C 1
ATOM 861 O O . TRP A 1 110 ? 2.544 2.578 -11.905 1.00 85.50 110 TRP A O 1
ATOM 871 N N . ALA A 1 111 ? 4.076 4.208 -12.069 1.00 87.62 111 ALA A N 1
ATOM 872 C CA . ALA A 1 111 ? 3.718 4.816 -10.792 1.00 87.62 111 ALA A CA 1
ATOM 873 C C . ALA A 1 111 ? 2.257 5.288 -10.758 1.00 87.62 111 ALA A C 1
ATOM 875 O O . ALA A 1 111 ? 1.548 5.007 -9.795 1.00 87.62 111 ALA A O 1
ATOM 876 N N . GLY A 1 112 ? 1.789 5.959 -11.816 1.00 87.31 112 GLY A N 1
ATOM 877 C CA . GLY A 1 112 ? 0.396 6.391 -11.941 1.00 87.31 112 GLY A CA 1
ATOM 878 C C . GLY A 1 112 ? -0.593 5.223 -11.947 1.00 87.31 112 GLY A C 1
ATOM 879 O O . GLY A 1 112 ? -1.607 5.278 -11.258 1.00 87.31 112 GLY A O 1
ATOM 880 N N . ILE A 1 113 ? -0.272 4.138 -12.657 1.00 87.94 113 ILE A N 1
ATOM 881 C CA . ILE A 1 113 ? -1.107 2.926 -12.713 1.00 87.94 113 ILE A CA 1
ATOM 882 C C . ILE A 1 113 ? -1.234 2.279 -11.330 1.00 87.94 113 ILE A C 1
ATOM 884 O O . ILE A 1 113 ? -2.340 1.969 -10.888 1.00 87.94 113 ILE A O 1
ATOM 888 N N . VAL A 1 114 ? -0.116 2.114 -10.616 1.00 89.44 114 VAL A N 1
ATOM 889 C CA . VAL A 1 114 ? -0.132 1.580 -9.246 1.00 89.44 114 VAL A CA 1
ATOM 890 C C . VAL A 1 114 ? -0.933 2.496 -8.319 1.00 89.44 114 VAL A C 1
ATOM 892 O O . VAL A 1 114 ? -1.682 2.002 -7.486 1.00 89.44 114 VAL A O 1
ATOM 895 N N . TRP A 1 115 ? -0.845 3.820 -8.480 1.00 89.56 115 TRP A N 1
ATOM 896 C CA . TRP A 1 115 ? -1.670 4.766 -7.722 1.00 89.56 115 TRP A CA 1
ATOM 897 C C . TRP A 1 115 ? -3.165 4.587 -7.978 1.00 89.56 115 TRP A C 1
ATOM 899 O O . TRP A 1 115 ? -3.940 4.548 -7.025 1.00 89.56 115 TRP A O 1
ATOM 909 N N . ILE A 1 116 ? -3.571 4.442 -9.242 1.00 90.00 116 ILE A N 1
ATOM 910 C CA . ILE A 1 116 ? -4.970 4.176 -9.604 1.00 90.00 116 ILE A CA 1
ATOM 911 C C . ILE A 1 116 ? -5.434 2.877 -8.945 1.00 90.00 116 ILE A C 1
ATOM 913 O O . ILE A 1 116 ? -6.485 2.856 -8.305 1.00 90.00 116 ILE A O 1
ATOM 917 N N . TYR A 1 117 ? -4.628 1.817 -9.036 1.00 90.31 117 TYR A N 1
ATOM 918 C CA . TYR A 1 117 ? -4.924 0.545 -8.386 1.00 90.31 117 TYR A CA 1
ATOM 919 C C . TYR A 1 117 ? -5.082 0.695 -6.864 1.00 90.31 117 TYR A C 1
ATOM 921 O O . TYR A 1 117 ? -6.068 0.225 -6.297 1.00 90.31 117 TYR A O 1
ATOM 929 N N . SER A 1 118 ? -4.161 1.398 -6.201 1.00 90.06 118 SER A N 1
ATOM 930 C CA . SER A 1 118 ? -4.215 1.669 -4.759 1.00 90.06 118 SER A CA 1
ATOM 931 C C . SER A 1 118 ? -5.460 2.463 -4.353 1.00 90.06 118 SER A C 1
ATOM 933 O O . SER A 1 118 ? -6.083 2.155 -3.343 1.00 90.06 118 SER A O 1
ATOM 935 N N . VAL A 1 119 ? -5.874 3.459 -5.143 1.00 90.50 119 VAL A N 1
ATOM 936 C CA . VAL A 1 119 ? -7.093 4.240 -4.870 1.00 90.50 119 VAL A CA 1
ATOM 937 C C . VAL A 1 119 ? -8.347 3.382 -5.028 1.00 90.50 119 VAL A C 1
ATOM 939 O O . VAL A 1 119 ? -9.219 3.406 -4.162 1.00 90.50 119 VAL A O 1
ATOM 942 N N . VAL A 1 120 ? -8.439 2.593 -6.101 1.00 91.56 120 VAL A N 1
ATOM 943 C CA . VAL A 1 120 ? -9.591 1.708 -6.335 1.00 91.56 120 VAL A CA 1
ATOM 944 C C . VAL A 1 120 ? -9.697 0.655 -5.233 1.00 91.56 120 VAL A C 1
ATOM 946 O O . VAL A 1 120 ? -10.780 0.432 -4.697 1.00 91.56 120 VAL A O 1
ATOM 949 N N . THR A 1 121 ? -8.577 0.041 -4.849 1.00 91.56 121 THR A N 1
ATOM 950 C CA . THR A 1 121 ? -8.543 -0.971 -3.781 1.00 91.56 121 THR A CA 1
ATOM 951 C C . THR A 1 121 ? -8.766 -0.395 -2.386 1.00 91.56 121 THR A C 1
ATOM 953 O O . THR A 1 121 ? -9.191 -1.140 -1.500 1.00 91.56 121 THR A O 1
ATOM 956 N N . TYR A 1 122 ? -8.548 0.907 -2.186 1.00 90.88 122 TYR A N 1
ATOM 957 C CA . TYR A 1 122 ? -8.809 1.590 -0.922 1.00 90.88 122 TYR A CA 1
ATOM 958 C C . TYR A 1 122 ? -10.308 1.757 -0.630 1.00 90.88 122 TYR A C 1
ATOM 960 O O . TYR A 1 122 ? -10.727 1.573 0.509 1.00 90.88 122 TYR A O 1
ATOM 968 N N . ILE A 1 123 ? -11.136 2.041 -1.643 1.00 91.75 123 ILE A N 1
ATOM 969 C CA . ILE A 1 123 ? -12.569 2.353 -1.462 1.00 91.75 123 ILE A CA 1
ATOM 970 C C . ILE A 1 123 ? -13.340 1.253 -0.691 1.00 91.75 123 ILE A C 1
ATOM 972 O O . ILE A 1 123 ? -14.080 1.588 0.237 1.00 91.75 123 ILE A O 1
ATOM 976 N N . PRO A 1 124 ? -13.180 -0.054 -0.988 1.00 93.44 124 PRO A N 1
ATOM 977 C CA . PRO A 1 124 ? -13.892 -1.105 -0.258 1.00 93.44 124 PRO A CA 1
ATOM 978 C C . PRO A 1 124 ? -13.480 -1.275 1.212 1.00 93.44 124 PRO A C 1
ATOM 980 O O . PRO A 1 124 ? -14.231 -1.889 1.972 1.00 93.44 124 PRO A O 1
ATOM 983 N N . LEU A 1 125 ? -12.325 -0.751 1.645 1.00 92.19 125 LEU A N 1
ATOM 984 C CA . LEU A 1 125 ? -11.841 -0.928 3.022 1.00 92.19 125 LEU A CA 1
ATOM 985 C C . LEU A 1 125 ? -12.805 -0.345 4.054 1.00 92.19 125 LEU A C 1
ATOM 987 O O . LEU A 1 125 ? -13.009 -0.955 5.104 1.00 92.19 125 LEU A O 1
ATOM 991 N N . ASP A 1 126 ? -13.426 0.796 3.758 1.00 91.25 126 ASP A N 1
ATOM 992 C CA . ASP A 1 126 ? -14.391 1.413 4.667 1.00 91.25 126 ASP A CA 1
ATOM 993 C C . ASP A 1 126 ? -15.651 0.555 4.809 1.00 91.25 126 ASP A C 1
ATOM 995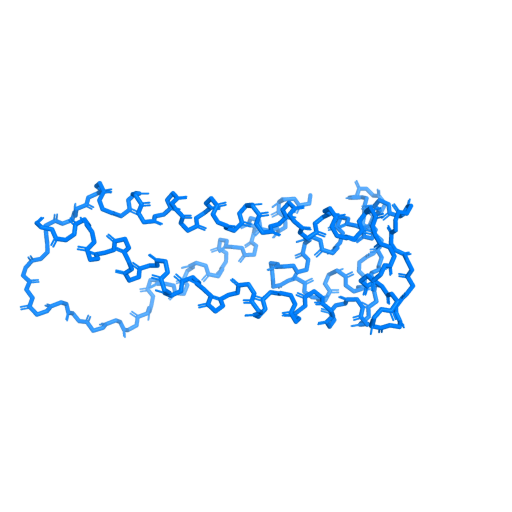 O O . ASP A 1 126 ? -16.144 0.353 5.919 1.00 91.25 126 ASP A O 1
ATOM 999 N N . VAL A 1 127 ? -16.126 -0.037 3.709 1.00 91.69 127 VAL A N 1
ATOM 1000 C CA . VAL A 1 127 ? -17.273 -0.959 3.723 1.00 91.69 127 VAL A CA 1
ATOM 1001 C C . VAL A 1 127 ? -16.963 -2.187 4.578 1.00 91.69 127 VAL A C 1
ATOM 1003 O O . VAL A 1 127 ? -17.766 -2.565 5.431 1.00 91.69 127 VAL A O 1
ATOM 1006 N N . ILE A 1 128 ? -15.775 -2.776 4.404 1.00 91.19 128 ILE A N 1
ATOM 1007 C CA . ILE A 1 128 ? -15.317 -3.929 5.190 1.00 91.19 128 ILE A CA 1
ATOM 1008 C C . ILE A 1 128 ? -15.223 -3.555 6.674 1.00 91.19 128 ILE A C 1
ATOM 1010 O O . ILE A 1 128 ? -15.744 -4.269 7.532 1.00 91.19 128 ILE A O 1
ATOM 1014 N N . LYS A 1 129 ? -14.616 -2.407 6.987 1.00 89.31 129 LYS A N 1
ATOM 1015 C CA . LYS A 1 129 ? -14.463 -1.902 8.355 1.00 89.31 129 LYS A CA 1
ATOM 1016 C C . LYS A 1 129 ? -15.811 -1.702 9.048 1.00 89.31 129 LYS A C 1
ATOM 1018 O O . LYS A 1 129 ? -15.978 -2.141 10.187 1.00 89.31 129 LYS A O 1
ATOM 1023 N N . PHE A 1 130 ? -16.772 -1.060 8.383 1.00 89.69 130 PHE A N 1
ATOM 1024 C CA . PHE A 1 130 ? -18.111 -0.869 8.941 1.00 89.69 130 PHE A CA 1
ATOM 1025 C C . PHE A 1 130 ? -18.862 -2.192 9.093 1.00 89.69 130 PHE A C 1
ATOM 1027 O O . PHE A 1 130 ? -19.502 -2.400 10.123 1.00 89.69 130 PHE A O 1
ATOM 1034 N N . GLY A 1 131 ? -18.730 -3.107 8.128 1.00 89.69 131 GLY A N 1
ATOM 1035 C CA . GLY A 1 131 ? -19.337 -4.436 8.194 1.00 89.69 131 GLY A CA 1
ATOM 1036 C C . GLY A 1 131 ? -18.850 -5.255 9.391 1.00 89.69 131 GLY A C 1
ATOM 1037 O O . GLY A 1 131 ? -19.660 -5.815 10.126 1.00 89.69 131 GLY A O 1
ATOM 1038 N N . ILE A 1 132 ? -17.539 -5.272 9.647 1.00 88.19 132 ILE A N 1
ATOM 1039 C CA . ILE A 1 132 ? -16.955 -5.994 10.789 1.00 88.19 132 ILE A CA 1
ATOM 1040 C C . ILE A 1 132 ? -17.433 -5.399 12.111 1.00 88.19 132 ILE A C 1
ATOM 1042 O O . ILE A 1 132 ? -17.840 -6.137 13.007 1.00 88.19 132 ILE A O 1
ATOM 1046 N N . ARG A 1 133 ? -17.420 -4.067 12.229 1.00 85.69 133 ARG A N 1
ATOM 1047 C CA . ARG A 1 133 ? -17.858 -3.386 13.451 1.00 85.69 133 ARG A CA 1
ATOM 1048 C C . ARG A 1 133 ? -19.342 -3.615 13.732 1.00 85.69 133 ARG A C 1
ATOM 1050 O O . ARG A 1 133 ? -19.710 -3.807 14.883 1.00 85.69 133 ARG A O 1
ATOM 1057 N N . ALA A 1 134 ? -20.182 -3.639 12.700 1.00 86.12 134 ALA A N 1
ATOM 1058 C CA . ALA A 1 134 ? -21.596 -3.977 12.842 1.00 86.12 134 ALA A CA 1
ATOM 1059 C C . ALA A 1 134 ? -21.811 -5.448 13.246 1.00 86.12 134 ALA A C 1
ATOM 1061 O O . ALA A 1 134 ? -22.710 -5.737 14.026 1.00 86.12 134 ALA A O 1
ATOM 1062 N N . GLY A 1 135 ? -20.990 -6.374 12.739 1.00 83.81 135 GLY A N 1
ATOM 1063 C CA . GLY A 1 135 ? -21.104 -7.803 13.048 1.00 83.81 135 GLY A CA 1
ATOM 1064 C C . GLY A 1 135 ? -20.544 -8.213 14.416 1.00 83.81 135 GLY A C 1
ATOM 1065 O O . GLY A 1 135 ? -21.048 -9.154 15.023 1.00 83.81 135 GLY A O 1
ATOM 1066 N N . LEU A 1 136 ? -19.505 -7.526 14.902 1.00 79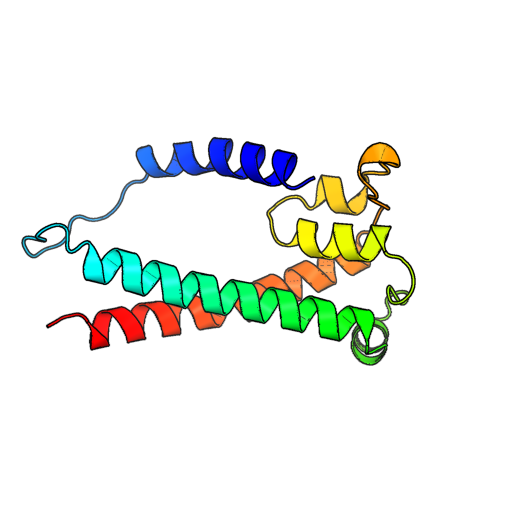.69 136 LEU A N 1
ATOM 1067 C CA . LEU A 1 136 ? -18.861 -7.793 16.198 1.00 79.69 136 LEU A CA 1
ATOM 1068 C C . LEU A 1 136 ? -19.360 -6.886 17.327 1.00 79.69 136 LEU A C 1
ATOM 1070 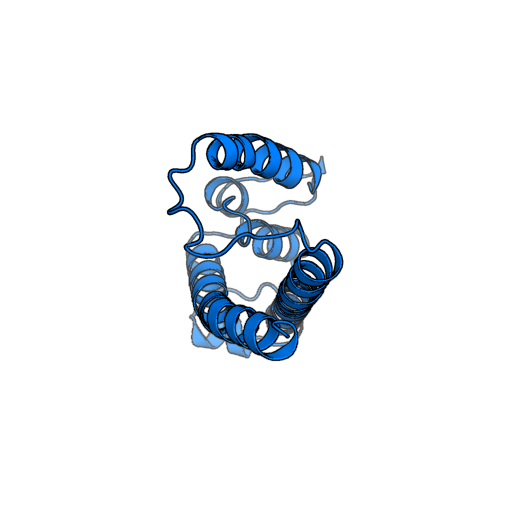O O . LEU A 1 136 ? -19.154 -7.207 18.496 1.00 79.69 136 LEU A O 1
ATOM 1074 N N . GLY A 1 137 ? -19.999 -5.767 16.985 1.00 65.62 137 GLY A N 1
ATOM 1075 C CA . GLY A 1 137 ? -20.597 -4.819 17.915 1.00 65.62 137 GLY A CA 1
ATOM 1076 C C . GLY A 1 137 ? -21.916 -5.324 18.494 1.00 65.62 137 GLY A C 1
ATOM 1077 O O . GLY A 1 137 ? -22.953 -4.720 18.248 1.00 65.62 137 GLY A O 1
ATOM 1078 N N . ASN A 1 138 ? -21.857 -6.414 19.261 1.00 55.75 138 ASN A N 1
ATOM 1079 C CA . ASN A 1 138 ? -22.834 -6.758 20.297 1.00 55.75 138 ASN A CA 1
ATOM 1080 C C . ASN A 1 138 ? -22.161 -6.671 21.674 1.00 55.75 138 ASN A C 1
ATOM 1082 O O . ASN A 1 138 ? -20.951 -6.992 21.789 1.00 55.75 138 ASN A O 1
#

Foldseek 3Di:
DVVVLVVLVVVVCVVVVVDDDDDDPDDDDPPVVLVVVLVVVLVVLVVVLLVVVLCCLQVDCVLCVVLVHDRCNPQPQLSVLLSCLLRVCLVCQQDPDDPPVSHDHNHPSSSVSSVVSSVVSVVCSVVSSVVSCVVPVD

InterPro domains:
  IPR023298 P-type ATPase, transmembrane domain superfamily [SSF81665] (2-134)

Organism: NCBI:txid1480154

Sequence (138 aa):
MVLVIAILNDGTIMTIAKDRVKPSPLPDSWKLKEIFATGIFLGSYLAVMTVVFFWLVHDSDAFADLFGADSLRDDHGRLVSAVYLQLIATVLAVYANWTFARIAPLGWKWAGIVWIYSVVTYIPLDVIKFGIRAGLGN

Secondary structure (DSSP, 8-state):
-HHHHHHHHHHHHTTGGG--PPPPSS-----HHHHHHHHHHHHHHHHHHHHHHHHHHHH-SHHHHHTT----TT-HHHHHHHHHHTTS-HHHHHH--BTTTTB----HHHHHHHHHHHHHHHHHHHHHHHHHHHHH--